Protein AF-A0A957TCV7-F1 (afdb_monomer_lite)

Foldseek 3Di:
DVVVLLVLLVVLLVLLVVLLVLLVVLVVLVVVLVVVVVVDDCPPVDRPVVSVVCSLVSLAPRLQVSLVSLLVSLVVCVVSVSYDVVSSVVSNVSSVSSNVSNVVSVVVVVVVVVVVD

Radius of gyration: 18.0 Å; chains: 1; bounding box: 41×27×57 Å

Secondary structure (DSSP, 8-state):
-HHHHHHHHHHHHHHHHHHHHHHHHHHHHHHHHHHHHTT--TTS----HHHHHHHHHHIIIIIHHHHHHHHHHHHHHHHTT-S-HHHHHHHHHHHHHHHHHHHHHHHHHHHHHHTT-

pLDDT: mean 78.0, std 12.64, range [46.31, 92.94]

Sequence (117 aa):
MIAKQTSKSKLAGGIIAATSIPIILIFIGIIIAIGWASRTDPVTGITNTTVENIAFYGSLYITLPCGLISVITGIYALVKGALKKSFAIIGIAIGIIGILIGGLALTAYIVVASFRF

Structure (mmCIF, N/CA/C/O backbone):
data_AF-A0A957TCV7-F1
#
_entry.id   AF-A0A957TCV7-F1
#
loop_
_atom_site.group_PDB
_atom_site.id
_atom_site.type_symbol
_atom_site.label_atom_id
_atom_site.label_alt_id
_atom_site.label_comp_id
_atom_site.label_asym_id
_atom_site.label_entity_id
_atom_site.label_seq_id
_atom_site.pdbx_PDB_ins_code
_atom_site.Cartn_x
_atom_site.Cartn_y
_atom_site.Cartn_z
_atom_site.occupancy
_atom_site.B_iso_or_equiv
_atom_site.auth_seq_id
_atom_site.auth_comp_id
_atom_site.auth_asym_id
_atom_site.auth_atom_id
_atom_site.pdbx_PDB_model_num
ATOM 1 N N . MET A 1 1 ? -15.287 -3.238 30.823 1.00 51.97 1 MET A N 1
ATOM 2 C CA . MET A 1 1 ? -15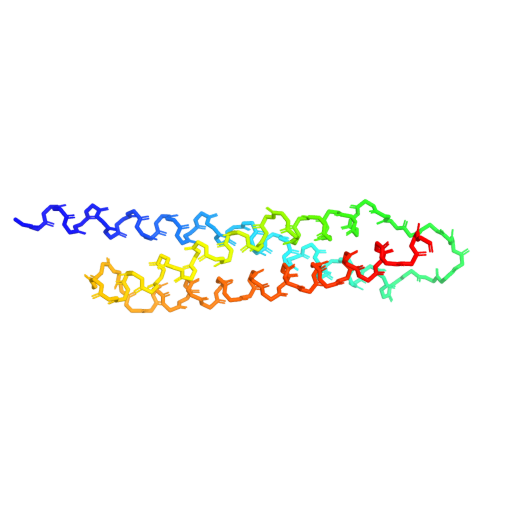.410 -2.944 29.369 1.00 51.97 1 MET A CA 1
ATOM 3 C C . MET A 1 1 ? -14.300 -2.044 28.808 1.00 51.97 1 MET A C 1
ATOM 5 O O . MET A 1 1 ? -13.930 -2.233 27.656 1.00 51.97 1 MET A O 1
ATOM 9 N N . ILE A 1 2 ? -13.717 -1.137 29.601 1.00 51.97 2 ILE A N 1
ATOM 10 C CA . ILE A 1 2 ? -12.751 -0.114 29.147 1.00 51.97 2 ILE A CA 1
ATOM 11 C C . ILE A 1 2 ? -11.434 -0.710 28.599 1.00 51.97 2 ILE A C 1
ATOM 13 O O . ILE A 1 2 ? -10.986 -0.325 27.524 1.00 51.97 2 ILE A O 1
ATOM 17 N N . ALA A 1 3 ? -10.857 -1.730 29.247 1.00 55.56 3 ALA A N 1
ATOM 18 C CA . ALA A 1 3 ? -9.580 -2.326 28.818 1.00 55.56 3 ALA A CA 1
ATOM 19 C C . ALA A 1 3 ? -9.616 -2.966 27.409 1.00 55.56 3 ALA A C 1
ATOM 21 O O . ALA A 1 3 ? -8.642 -2.899 26.658 1.00 55.56 3 ALA A O 1
ATOM 22 N N . LYS A 1 4 ? -10.759 -3.546 27.012 1.00 53.41 4 LYS A N 1
ATOM 23 C CA . LYS A 1 4 ? -10.923 -4.224 25.711 1.00 53.41 4 LYS A CA 1
ATOM 24 C C . LYS A 1 4 ? -11.023 -3.229 24.548 1.00 53.41 4 LYS A C 1
ATOM 26 O O . LYS A 1 4 ? -10.636 -3.555 23.429 1.00 53.41 4 LYS A O 1
ATOM 31 N N . GLN A 1 5 ? -11.517 -2.018 24.807 1.00 55.69 5 GLN A N 1
ATOM 32 C CA . GLN A 1 5 ? -11.627 -0.951 23.811 1.00 55.69 5 GLN A CA 1
ATOM 33 C C . GLN A 1 5 ? -10.270 -0.274 23.567 1.00 55.69 5 GLN A C 1
ATOM 35 O O . GLN A 1 5 ? -9.906 -0.038 22.417 1.00 55.69 5 GLN A O 1
ATOM 40 N N . THR A 1 6 ? -9.468 -0.090 24.621 1.00 59.25 6 THR A N 1
ATOM 41 C CA . THR A 1 6 ? -8.098 0.450 24.540 1.00 59.25 6 THR A CA 1
ATOM 42 C C . THR A 1 6 ? -7.115 -0.490 23.828 1.00 59.25 6 THR A C 1
ATOM 44 O O . THR A 1 6 ? -6.156 -0.043 23.208 1.00 59.25 6 THR A O 1
ATOM 47 N N . SER A 1 7 ? -7.337 -1.805 23.885 1.00 64.44 7 SER A N 1
ATOM 48 C CA . SER A 1 7 ? -6.547 -2.783 23.120 1.00 64.44 7 SER A CA 1
ATOM 49 C C . SER A 1 7 ? -6.854 -2.718 21.616 1.00 64.44 7 SER A C 1
ATOM 51 O O . SER A 1 7 ? -5.940 -2.688 20.792 1.00 64.44 7 SER A O 1
ATOM 53 N N . LYS A 1 8 ? -8.138 -2.618 21.248 1.00 65.75 8 LYS A N 1
ATOM 54 C CA . LYS A 1 8 ? -8.579 -2.543 19.845 1.00 65.75 8 LYS A CA 1
ATOM 55 C C . LYS A 1 8 ? -8.191 -1.226 19.165 1.00 65.75 8 LYS A C 1
ATOM 57 O O . LYS A 1 8 ? -7.890 -1.237 17.974 1.00 65.75 8 LYS A O 1
ATOM 62 N N . SER A 1 9 ? -8.164 -0.118 19.910 1.00 67.94 9 SER A N 1
ATOM 63 C CA . SER A 1 9 ? -7.708 1.185 19.408 1.00 67.94 9 SER A CA 1
ATOM 64 C C . SER A 1 9 ? -6.226 1.183 19.035 1.00 67.94 9 SER A C 1
ATOM 66 O O . SER A 1 9 ? -5.852 1.645 17.958 1.00 67.94 9 SER A O 1
ATOM 68 N N . LYS A 1 10 ? -5.390 0.600 19.903 1.00 77.12 10 LYS A N 1
ATOM 69 C CA . LYS A 1 10 ? -3.947 0.446 19.682 1.00 77.12 10 LYS A CA 1
ATOM 70 C C . LYS A 1 10 ? -3.646 -0.462 18.491 1.00 77.12 10 LYS A C 1
ATOM 72 O O . LYS A 1 10 ? -2.771 -0.133 17.699 1.00 77.12 10 LYS A O 1
ATOM 77 N N . LEU A 1 11 ? -4.400 -1.551 18.330 1.00 81.12 11 LEU A N 1
ATOM 78 C CA . LEU A 1 11 ? -4.248 -2.465 17.196 1.00 81.12 11 LEU A CA 1
ATOM 79 C C . LEU A 1 11 ? -4.576 -1.778 15.861 1.00 81.12 11 LEU A C 1
ATOM 81 O O . LEU A 1 11 ? -3.766 -1.815 14.942 1.00 81.12 11 LEU A O 1
ATOM 85 N N . ALA A 1 12 ? -5.730 -1.107 15.762 1.00 79.62 12 ALA A N 1
ATOM 86 C CA . ALA A 1 12 ? -6.131 -0.424 14.531 1.00 79.62 12 ALA A CA 1
ATOM 87 C C . ALA A 1 12 ? -5.163 0.714 14.160 1.00 79.62 12 ALA A C 1
ATOM 89 O O . ALA A 1 12 ? -4.817 0.874 12.992 1.00 79.62 12 ALA A O 1
ATOM 90 N N . GLY A 1 13 ? -4.681 1.467 15.155 1.00 78.75 13 GLY A N 1
ATOM 91 C CA . GLY A 1 13 ? -3.681 2.514 14.934 1.00 78.75 13 GLY A CA 1
ATOM 92 C C . GLY A 1 13 ? -2.336 1.946 14.485 1.00 78.75 13 GLY A C 1
ATOM 93 O O . GLY A 1 13 ? -1.727 2.477 13.560 1.00 78.75 13 GLY A O 1
ATOM 94 N N . GLY A 1 14 ? -1.907 0.837 15.095 1.00 83.00 14 GLY A N 1
ATOM 95 C CA . GLY A 1 14 ? -0.681 0.134 14.724 1.00 83.00 14 GLY A CA 1
ATOM 96 C C . GLY A 1 14 ? -0.722 -0.421 13.302 1.00 83.00 14 GLY A C 1
ATOM 97 O O . GLY A 1 14 ? 0.248 -0.261 12.569 1.00 83.00 14 GLY A O 1
ATOM 98 N N . ILE A 1 15 ? -1.852 -0.998 12.882 1.00 85.38 15 ILE A N 1
ATOM 99 C CA . ILE A 1 15 ? -2.034 -1.503 11.514 1.00 85.38 15 ILE A CA 1
ATOM 100 C C . ILE A 1 15 ? -1.956 -0.355 10.506 1.00 85.38 15 ILE A C 1
ATOM 102 O O . ILE A 1 15 ? -1.170 -0.448 9.571 1.00 85.38 15 ILE A O 1
ATOM 106 N N . ILE A 1 16 ? -2.697 0.740 10.725 1.00 86.38 16 ILE A N 1
ATOM 107 C CA . ILE A 1 16 ? -2.663 1.915 9.837 1.00 86.38 16 ILE A CA 1
ATOM 108 C C . ILE A 1 16 ? -1.234 2.457 9.709 1.00 86.38 16 ILE A C 1
ATOM 110 O O . ILE A 1 16 ? -0.776 2.739 8.602 1.00 86.38 16 ILE A O 1
ATOM 114 N N . ALA A 1 17 ? -0.508 2.585 10.823 1.00 84.38 17 ALA A N 1
ATOM 115 C CA . ALA A 1 17 ? 0.874 3.056 10.804 1.00 84.38 17 ALA A CA 1
ATOM 116 C C . ALA A 1 17 ? 1.793 2.093 10.035 1.00 84.38 17 ALA A C 1
ATOM 118 O O . ALA A 1 17 ? 2.551 2.530 9.170 1.00 84.38 17 ALA A O 1
ATOM 119 N N . ALA A 1 18 ? 1.683 0.787 10.290 1.00 85.56 18 ALA A N 1
ATOM 120 C CA . ALA A 1 18 ? 2.495 -0.232 9.633 1.00 85.56 18 ALA A CA 1
ATOM 121 C C . ALA A 1 18 ? 2.247 -0.291 8.118 1.00 85.56 18 ALA A C 1
ATOM 123 O O . ALA A 1 18 ? 3.201 -0.394 7.352 1.00 85.56 18 ALA A O 1
ATOM 124 N N . THR A 1 19 ? 0.992 -0.170 7.670 1.00 87.44 19 THR A N 1
ATOM 125 C CA . THR A 1 19 ? 0.647 -0.164 6.239 1.00 87.44 19 THR A CA 1
ATOM 126 C C . THR A 1 19 ? 1.002 1.144 5.541 1.00 87.44 19 THR A C 1
ATOM 128 O O . THR A 1 19 ? 1.194 1.149 4.330 1.00 87.44 19 THR A O 1
ATOM 131 N N . SER A 1 20 ? 1.118 2.250 6.280 1.00 84.75 20 SER A N 1
ATOM 132 C CA . SER A 1 20 ? 1.466 3.556 5.706 1.00 84.75 20 SER A CA 1
ATOM 133 C C . SER A 1 20 ? 2.935 3.643 5.292 1.00 84.75 20 SER A C 1
ATOM 135 O O . SER A 1 20 ? 3.243 4.271 4.283 1.00 84.75 20 SER A O 1
ATOM 137 N N . ILE A 1 21 ? 3.840 2.995 6.034 1.00 87.81 21 ILE A N 1
ATOM 138 C CA . ILE A 1 21 ? 5.288 3.006 5.764 1.00 87.81 21 ILE A CA 1
ATOM 139 C C . ILE A 1 21 ? 5.618 2.546 4.332 1.00 87.81 21 ILE A C 1
ATOM 141 O O . ILE A 1 21 ? 6.244 3.318 3.604 1.00 87.81 21 ILE A O 1
ATOM 145 N N . PRO A 1 22 ? 5.199 1.350 3.873 1.00 86.56 22 PRO A N 1
ATOM 146 C CA . PRO A 1 22 ? 5.520 0.904 2.522 1.00 86.56 22 PRO A CA 1
ATOM 147 C C . PRO A 1 22 ? 4.873 1.778 1.439 1.00 86.56 22 PRO A C 1
ATOM 149 O O . PRO A 1 22 ? 5.499 2.018 0.411 1.00 86.56 22 PRO A O 1
ATOM 152 N N . ILE A 1 23 ? 3.663 2.301 1.672 1.00 86.88 23 ILE A N 1
ATOM 153 C CA . ILE A 1 23 ? 2.984 3.205 0.728 1.00 86.88 23 ILE A CA 1
ATOM 154 C C . ILE A 1 23 ? 3.801 4.486 0.531 1.00 86.88 23 ILE A C 1
ATOM 156 O O . ILE A 1 23 ? 4.048 4.892 -0.602 1.00 86.88 23 ILE A O 1
ATOM 160 N N . ILE A 1 24 ? 4.267 5.092 1.624 1.00 87.44 24 ILE A N 1
ATOM 161 C CA . ILE A 1 24 ? 5.070 6.319 1.585 1.00 87.44 24 ILE A CA 1
ATOM 162 C C . ILE A 1 24 ? 6.432 6.062 0.931 1.00 87.44 24 ILE A C 1
ATOM 164 O O . ILE A 1 24 ? 6.858 6.852 0.093 1.00 87.44 24 ILE A O 1
ATOM 168 N N . LEU A 1 25 ? 7.104 4.958 1.271 1.00 86.38 25 LEU A N 1
ATOM 169 C CA . LEU A 1 25 ? 8.408 4.619 0.691 1.00 86.38 25 LEU A CA 1
ATOM 170 C C . LEU A 1 25 ? 8.331 4.424 -0.826 1.00 86.38 25 LEU A C 1
ATOM 172 O O . LEU A 1 25 ? 9.169 4.956 -1.552 1.00 86.38 25 LEU A O 1
ATOM 176 N N . ILE A 1 26 ? 7.309 3.715 -1.310 1.00 87.56 26 ILE A N 1
ATOM 177 C CA . ILE A 1 26 ? 7.095 3.537 -2.749 1.00 87.56 26 ILE A CA 1
ATOM 178 C C . ILE A 1 26 ? 6.738 4.864 -3.417 1.00 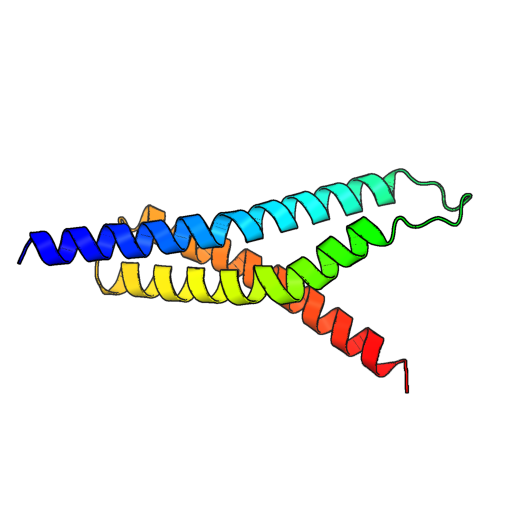87.56 26 ILE A C 1
ATOM 180 O O . ILE A 1 26 ? 7.273 5.168 -4.480 1.00 87.56 26 ILE A O 1
ATOM 184 N N . PHE A 1 27 ? 5.909 5.697 -2.784 1.00 84.19 27 PHE A N 1
ATOM 185 C CA . PHE A 1 27 ? 5.582 7.019 -3.318 1.00 84.19 27 PHE A CA 1
ATOM 186 C C . PHE A 1 27 ? 6.824 7.913 -3.467 1.00 84.19 27 PHE A C 1
ATOM 188 O O . PHE A 1 27 ? 7.018 8.534 -4.511 1.00 84.19 27 PHE A O 1
ATOM 195 N N . ILE A 1 28 ? 7.714 7.918 -2.470 1.00 84.62 28 ILE A N 1
ATOM 196 C CA . ILE A 1 28 ? 9.008 8.613 -2.546 1.00 84.62 28 ILE A CA 1
ATOM 197 C C . ILE A 1 28 ? 9.868 8.028 -3.674 1.00 84.62 28 ILE A C 1
ATOM 199 O O . ILE A 1 28 ? 10.436 8.786 -4.459 1.00 84.62 28 ILE A O 1
ATOM 203 N N . GLY A 1 29 ? 9.934 6.699 -3.794 1.00 80.12 29 GLY A N 1
ATOM 204 C CA . GLY A 1 29 ? 10.662 6.021 -4.869 1.00 80.12 29 GLY A CA 1
ATOM 205 C C . GLY A 1 29 ? 10.188 6.435 -6.265 1.00 80.12 29 GLY A C 1
ATOM 206 O O . GLY A 1 29 ? 11.016 6.711 -7.130 1.00 80.12 29 GLY A O 1
ATOM 207 N N . ILE A 1 30 ? 8.872 6.566 -6.463 1.00 80.19 30 ILE A N 1
ATOM 208 C CA . ILE A 1 30 ? 8.271 7.049 -7.716 1.00 80.19 30 ILE A CA 1
ATOM 209 C C . ILE A 1 30 ? 8.677 8.501 -8.000 1.00 80.19 30 ILE A C 1
ATOM 211 O O . ILE A 1 30 ? 9.089 8.813 -9.115 1.00 80.19 30 ILE A O 1
ATOM 215 N N . ILE A 1 31 ? 8.605 9.391 -7.003 1.00 82.62 31 ILE A N 1
ATOM 216 C CA . ILE A 1 31 ? 9.002 10.801 -7.167 1.00 82.62 31 ILE A CA 1
ATOM 217 C C . ILE A 1 31 ? 10.475 10.907 -7.568 1.00 82.62 31 ILE A C 1
ATOM 219 O O . ILE A 1 31 ? 10.816 11.672 -8.471 1.00 82.62 31 ILE A O 1
ATOM 223 N N . ILE A 1 32 ? 11.343 10.123 -6.924 1.00 77.50 32 ILE A N 1
ATOM 224 C CA . ILE A 1 32 ? 12.760 10.048 -7.280 1.00 77.50 32 ILE A CA 1
ATOM 225 C C . ILE A 1 32 ? 12.885 9.562 -8.728 1.00 77.50 32 ILE A C 1
ATOM 227 O O . ILE A 1 32 ? 13.492 10.259 -9.532 1.00 77.50 32 ILE A O 1
ATOM 231 N N . ALA A 1 33 ? 12.261 8.444 -9.105 1.00 73.19 33 ALA A N 1
ATOM 232 C CA . ALA A 1 33 ? 12.342 7.913 -10.468 1.00 73.19 33 ALA A CA 1
ATOM 233 C C . ALA A 1 33 ? 11.958 8.958 -11.535 1.00 73.19 33 ALA A C 1
ATOM 235 O O . ALA A 1 33 ? 12.708 9.168 -12.487 1.00 73.19 33 ALA A O 1
ATOM 236 N N . ILE A 1 34 ? 10.855 9.688 -11.330 1.00 72.81 34 ILE A N 1
ATOM 237 C CA . ILE A 1 34 ? 10.409 10.766 -12.230 1.00 72.81 34 ILE A CA 1
ATOM 238 C C . ILE A 1 34 ? 11.431 11.913 -12.275 1.00 72.81 34 ILE A C 1
ATOM 240 O O . ILE A 1 34 ? 11.774 12.412 -13.350 1.00 72.81 34 ILE A O 1
ATOM 244 N N . GLY A 1 35 ? 11.956 12.324 -11.118 1.00 70.00 35 GLY A N 1
ATOM 245 C CA . GLY A 1 35 ? 12.969 13.377 -11.033 1.00 70.00 35 GLY A CA 1
ATOM 246 C C . GLY A 1 35 ? 14.282 13.025 -11.742 1.00 70.00 35 GLY A C 1
ATOM 247 O O . GLY A 1 35 ? 14.917 13.909 -12.316 1.00 70.00 35 GLY A O 1
ATOM 248 N N . TRP A 1 36 ? 14.673 11.748 -11.743 1.00 66.62 36 TRP A N 1
ATOM 249 C CA . TRP A 1 36 ? 15.854 11.250 -12.457 1.00 66.62 36 TRP A CA 1
ATOM 250 C C . TRP A 1 36 ? 15.600 11.089 -13.961 1.00 66.62 36 TRP A C 1
ATOM 252 O O . TRP A 1 36 ? 16.450 11.477 -14.765 1.00 66.62 36 TRP A O 1
ATOM 262 N N . ALA A 1 37 ? 14.418 10.604 -14.353 1.00 63.00 37 ALA A N 1
ATOM 263 C CA . ALA A 1 37 ? 14.001 10.546 -15.756 1.00 63.00 37 ALA A CA 1
ATOM 264 C C . ALA A 1 37 ? 14.002 11.943 -16.404 1.00 63.00 37 ALA A C 1
ATOM 266 O O . ALA A 1 37 ? 14.379 12.100 -17.557 1.00 63.00 37 ALA A O 1
ATOM 267 N N . SER A 1 38 ? 13.679 12.982 -15.630 1.00 58.56 38 SER A N 1
ATOM 268 C CA . SER A 1 38 ? 13.684 14.380 -16.088 1.00 58.56 38 SER A CA 1
ATOM 269 C C . SER A 1 38 ? 15.088 14.977 -16.295 1.00 58.56 38 SER A C 1
ATOM 271 O O . SER A 1 38 ? 15.204 16.099 -16.781 1.00 58.56 38 SER A O 1
ATOM 273 N N . ARG A 1 39 ? 16.154 14.280 -15.869 1.00 58.28 39 ARG A N 1
ATOM 274 C CA . ARG A 1 39 ? 17.552 14.760 -15.888 1.00 58.28 39 ARG A CA 1
ATOM 275 C C . ARG A 1 39 ? 18.490 13.917 -16.750 1.00 58.28 39 ARG A C 1
ATOM 277 O O . ARG A 1 39 ? 19.673 14.236 -16.831 1.00 58.28 39 ARG A O 1
ATOM 284 N N . THR A 1 40 ? 18.002 12.831 -17.338 1.00 53.25 40 THR A N 1
ATOM 285 C CA . THR A 1 40 ? 18.811 11.961 -18.192 1.00 53.25 40 THR A CA 1
ATOM 286 C C . THR A 1 40 ? 18.529 12.301 -19.648 1.00 53.25 40 THR A C 1
ATOM 288 O O . THR A 1 40 ? 17.437 12.063 -20.154 1.00 53.25 40 THR A O 1
ATOM 291 N N . ASP A 1 41 ? 19.513 12.905 -20.318 1.00 48.78 41 ASP A N 1
ATOM 292 C CA . ASP A 1 41 ? 19.490 13.057 -21.770 1.00 48.78 41 ASP A CA 1
ATOM 293 C C . ASP A 1 41 ? 19.312 11.673 -22.426 1.00 48.78 41 ASP A C 1
ATOM 295 O O . ASP A 1 41 ? 19.928 10.702 -21.969 1.00 48.78 41 ASP A O 1
ATOM 299 N N . PRO A 1 42 ? 18.551 11.550 -23.530 1.00 54.12 42 PRO A N 1
ATOM 300 C CA . PRO A 1 42 ? 18.305 10.277 -24.225 1.00 54.12 42 PRO A CA 1
ATOM 301 C C . PRO A 1 42 ? 19.571 9.611 -24.812 1.00 54.12 42 PRO A C 1
ATOM 303 O O . PRO A 1 42 ? 19.483 8.594 -25.493 1.00 54.12 42 PRO A O 1
ATOM 306 N N . VAL A 1 43 ? 20.757 10.170 -24.563 1.00 49.81 43 VAL A N 1
ATOM 307 C CA . VAL A 1 43 ? 22.023 9.850 -25.230 1.00 49.81 43 VAL A CA 1
ATOM 308 C C . VAL A 1 43 ? 22.694 8.585 -24.680 1.00 49.81 43 VAL A C 1
ATOM 310 O O . VAL A 1 43 ? 23.492 7.979 -25.388 1.00 49.81 43 VAL A O 1
ATOM 313 N N . THR A 1 44 ? 22.381 8.130 -23.461 1.00 51.56 44 THR A N 1
ATOM 314 C CA . THR A 1 44 ? 23.102 6.982 -22.872 1.00 51.56 44 THR A CA 1
ATOM 315 C C . THR A 1 44 ? 22.382 5.642 -22.976 1.00 51.56 44 THR A C 1
ATOM 317 O O . THR A 1 44 ? 23.021 4.627 -22.728 1.00 51.56 44 THR A O 1
ATOM 320 N N . GLY A 1 45 ? 21.096 5.587 -23.348 1.00 51.31 45 GLY A N 1
ATOM 321 C CA . GLY A 1 45 ? 20.355 4.323 -23.532 1.00 51.31 45 GLY A CA 1
ATOM 322 C C . GLY A 1 45 ? 20.256 3.417 -22.289 1.00 51.31 45 GLY A C 1
ATOM 323 O O . GLY A 1 45 ? 19.685 2.333 -22.364 1.00 51.31 45 GLY A O 1
ATOM 324 N N . ILE A 1 46 ? 20.793 3.845 -21.142 1.00 52.81 46 ILE A N 1
ATOM 325 C CA . ILE A 1 46 ? 20.786 3.110 -19.878 1.00 52.81 46 ILE A CA 1
ATOM 326 C C . ILE A 1 46 ? 19.664 3.701 -19.023 1.00 52.81 46 ILE A C 1
ATOM 328 O O . ILE A 1 46 ? 19.883 4.562 -18.171 1.00 52.81 46 ILE A O 1
ATOM 332 N N . THR A 1 47 ? 18.434 3.251 -19.259 1.00 55.88 47 THR A N 1
ATOM 333 C CA . THR A 1 47 ? 17.350 3.434 -18.289 1.00 55.88 47 THR A CA 1
ATOM 334 C C . THR A 1 47 ? 17.671 2.589 -17.061 1.00 55.88 47 THR A C 1
ATOM 336 O O . THR A 1 47 ? 17.944 1.393 -17.180 1.00 55.88 47 THR A O 1
ATOM 339 N N . ASN A 1 48 ? 17.679 3.191 -15.870 1.00 60.31 48 ASN A N 1
ATOM 340 C CA . ASN A 1 48 ? 17.950 2.470 -14.627 1.00 60.31 48 ASN A CA 1
ATOM 341 C C . ASN A 1 48 ? 16.722 1.631 -14.233 1.00 60.31 48 ASN A C 1
ATOM 343 O O . ASN A 1 48 ? 15.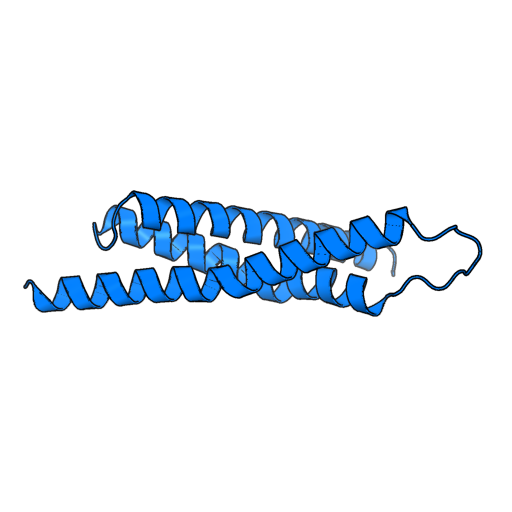924 2.006 -13.371 1.00 60.31 48 ASN A O 1
ATOM 347 N N . THR A 1 49 ? 16.583 0.478 -14.889 1.00 65.88 49 THR A N 1
ATOM 348 C CA . THR A 1 49 ? 15.440 -0.440 -14.781 1.00 65.88 49 THR A CA 1
ATOM 349 C C . THR A 1 49 ? 15.227 -0.976 -13.369 1.00 65.88 49 THR A C 1
ATOM 351 O O . THR A 1 49 ? 14.159 -1.487 -13.058 1.00 65.88 49 THR A O 1
ATOM 354 N N . THR A 1 50 ? 16.224 -0.882 -12.489 1.00 68.75 50 THR A N 1
ATOM 355 C CA . THR A 1 50 ? 16.121 -1.355 -11.104 1.00 68.75 50 THR A CA 1
ATOM 356 C C . THR A 1 50 ? 15.143 -0.511 -10.293 1.00 68.75 50 THR A C 1
ATOM 358 O O . THR A 1 50 ? 14.283 -1.062 -9.612 1.00 68.75 50 THR A O 1
ATOM 361 N N . VAL A 1 51 ? 15.228 0.821 -10.383 1.00 66.12 51 VAL A N 1
ATOM 362 C CA . VAL A 1 51 ? 14.336 1.725 -9.634 1.00 66.12 51 VAL A CA 1
ATOM 363 C C . VAL A 1 51 ? 12.922 1.673 -10.207 1.00 66.12 51 VAL A C 1
ATOM 365 O O . VAL A 1 51 ? 11.958 1.615 -9.447 1.00 66.12 51 VAL A O 1
ATOM 368 N N . GLU A 1 52 ? 12.798 1.612 -11.532 1.00 69.00 52 GLU A N 1
ATOM 369 C CA . GLU A 1 52 ? 11.510 1.460 -12.213 1.00 69.00 52 GLU A CA 1
ATOM 370 C C . GLU A 1 52 ? 10.840 0.130 -11.867 1.00 69.00 52 GLU A C 1
ATOM 372 O O . GLU A 1 52 ? 9.666 0.125 -11.513 1.00 69.00 52 GLU A O 1
ATOM 377 N N . ASN A 1 53 ? 11.576 -0.986 -11.866 1.00 73.31 53 ASN A N 1
ATOM 378 C CA . ASN A 1 53 ? 11.032 -2.287 -11.472 1.00 73.31 53 ASN A CA 1
ATOM 379 C C . ASN A 1 53 ? 10.626 -2.315 -9.994 1.00 73.31 53 ASN A C 1
ATOM 381 O O . ASN A 1 53 ? 9.579 -2.867 -9.665 1.00 73.31 53 ASN A O 1
ATOM 385 N N . ILE A 1 54 ? 11.416 -1.717 -9.095 1.00 71.31 54 ILE A N 1
ATOM 386 C CA . ILE A 1 54 ? 11.061 -1.625 -7.670 1.00 71.31 54 ILE A CA 1
ATOM 387 C C . ILE A 1 54 ? 9.807 -0.772 -7.483 1.00 71.31 54 ILE A C 1
ATOM 389 O O . ILE A 1 54 ? 8.917 -1.168 -6.734 1.00 71.31 54 ILE A O 1
ATOM 393 N N . ALA A 1 55 ? 9.710 0.367 -8.171 1.00 72.69 55 ALA A N 1
ATOM 394 C CA . ALA A 1 55 ? 8.514 1.197 -8.144 1.00 72.69 55 ALA A CA 1
ATOM 395 C C . ALA A 1 55 ? 7.315 0.414 -8.690 1.00 72.69 55 ALA A C 1
ATOM 397 O O . ALA A 1 55 ? 6.302 0.308 -8.019 1.00 72.69 55 ALA A O 1
ATOM 398 N N . PHE A 1 56 ? 7.451 -0.232 -9.844 1.00 76.69 56 PHE A N 1
ATOM 399 C CA . PHE A 1 56 ? 6.368 -0.943 -10.510 1.00 76.69 56 PHE A CA 1
ATOM 400 C C . PHE A 1 56 ? 5.866 -2.161 -9.722 1.00 76.69 56 PHE A C 1
ATOM 402 O O . PHE A 1 56 ? 4.687 -2.252 -9.371 1.00 76.69 56 PHE A O 1
ATOM 409 N N . TYR A 1 57 ? 6.761 -3.090 -9.385 1.00 79.50 57 TYR A N 1
ATOM 410 C CA . TYR A 1 57 ? 6.406 -4.298 -8.644 1.00 79.50 57 TYR A CA 1
ATOM 411 C C . TYR A 1 57 ? 6.112 -4.007 -7.170 1.00 79.50 57 TYR A C 1
ATOM 413 O O . TYR A 1 57 ? 5.224 -4.632 -6.591 1.00 79.50 57 TYR A O 1
ATOM 421 N N . GLY A 1 58 ? 6.796 -3.035 -6.563 1.00 79.25 58 GLY A N 1
ATOM 422 C CA . GLY A 1 58 ? 6.490 -2.568 -5.211 1.00 79.25 58 GLY A CA 1
ATOM 423 C C . GLY A 1 58 ? 5.119 -1.897 -5.134 1.00 79.25 58 GLY A C 1
ATOM 424 O O . GLY A 1 58 ? 4.361 -2.141 -4.191 1.00 79.25 58 GLY A O 1
ATOM 425 N N . SER A 1 59 ? 4.734 -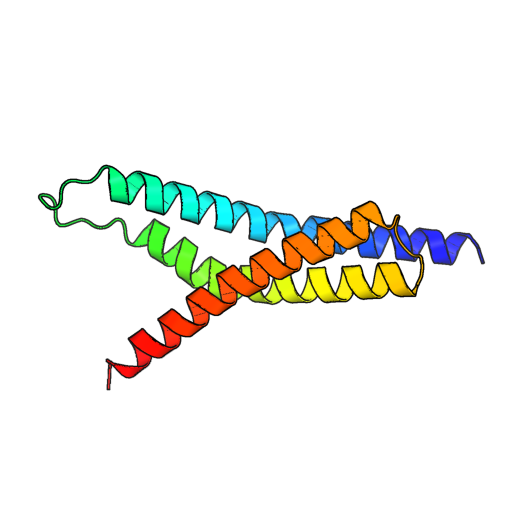1.136 -6.160 1.00 81.81 59 SER A N 1
ATOM 426 C CA . SER A 1 59 ? 3.380 -0.601 -6.273 1.00 81.81 59 SER A CA 1
ATOM 427 C C . SER A 1 59 ? 2.339 -1.722 -6.328 1.00 81.81 59 SER A C 1
ATOM 429 O O . SER A 1 59 ? 1.373 -1.715 -5.559 1.00 81.81 59 SER A O 1
ATOM 431 N N . LEU A 1 60 ? 2.571 -2.723 -7.177 1.00 79.88 60 LEU A N 1
ATOM 432 C CA . LEU A 1 60 ? 1.634 -3.815 -7.428 1.00 79.88 60 LEU A CA 1
ATOM 433 C C . LEU A 1 60 ? 1.455 -4.751 -6.223 1.00 79.88 60 LEU A C 1
ATOM 435 O O . LEU A 1 60 ? 0.333 -5.007 -5.790 1.00 79.88 60 LEU A O 1
ATOM 439 N N . TYR A 1 61 ? 2.561 -5.248 -5.666 1.00 84.69 61 TYR A N 1
ATOM 440 C CA . TYR A 1 61 ? 2.540 -6.316 -4.663 1.00 84.69 61 TYR A CA 1
ATOM 441 C C . TYR A 1 61 ? 2.559 -5.819 -3.219 1.00 84.69 61 TYR A C 1
ATOM 443 O O . TYR A 1 61 ? 2.245 -6.591 -2.316 1.00 84.69 61 TYR A O 1
ATOM 451 N N . ILE A 1 62 ? 2.918 -4.553 -2.979 1.00 87.44 62 ILE A N 1
ATOM 452 C CA . ILE A 1 62 ? 3.035 -4.006 -1.622 1.00 87.44 62 ILE A CA 1
ATOM 453 C C . ILE A 1 62 ? 2.019 -2.886 -1.406 1.00 87.44 62 ILE A C 1
ATOM 455 O O . ILE A 1 62 ? 1.191 -2.984 -0.500 1.00 87.44 62 ILE A O 1
ATOM 459 N N . THR A 1 63 ? 2.014 -1.835 -2.234 1.00 88.12 63 THR A N 1
ATOM 460 C CA . THR A 1 63 ? 1.125 -0.690 -1.951 1.00 88.12 63 THR A CA 1
ATOM 461 C C . THR A 1 63 ? -0.353 -0.991 -2.149 1.00 88.12 63 THR A C 1
ATOM 463 O O . THR A 1 63 ? -1.162 -0.479 -1.379 1.00 88.12 63 THR A O 1
ATOM 466 N N . LEU A 1 64 ? -0.710 -1.866 -3.095 1.00 87.00 64 LEU A N 1
ATOM 467 C CA . LEU A 1 64 ? -2.098 -2.274 -3.313 1.00 87.00 64 LEU A CA 1
ATOM 468 C C . LEU A 1 64 ? -2.698 -2.995 -2.083 1.00 87.00 64 LEU A C 1
ATOM 470 O O . LEU A 1 64 ? -3.699 -2.508 -1.544 1.00 87.00 64 LEU A O 1
ATOM 474 N N . PRO A 1 65 ? -2.112 -4.102 -1.571 1.00 89.88 65 PRO A N 1
ATOM 475 C CA . PRO A 1 65 ? -2.650 -4.772 -0.388 1.00 89.88 65 PRO A CA 1
ATOM 476 C C . PRO A 1 65 ? -2.535 -3.916 0.879 1.00 89.88 65 PRO A C 1
ATOM 478 O O . PRO A 1 65 ? -3.480 -3.879 1.667 1.00 89.88 65 PRO A O 1
ATOM 481 N N . CYS A 1 66 ? -1.434 -3.178 1.075 1.00 90.38 66 CYS A N 1
ATOM 482 C CA . CYS A 1 66 ? -1.314 -2.259 2.212 1.00 90.38 66 CYS A CA 1
ATOM 483 C C . CYS A 1 66 ? -2.375 -1.155 2.162 1.00 90.38 66 CYS A C 1
ATOM 485 O O . CYS A 1 66 ? -2.950 -0.805 3.195 1.00 90.38 66 CYS A O 1
ATOM 487 N N . GLY A 1 67 ? -2.671 -0.643 0.966 1.00 90.19 67 GLY A N 1
ATOM 488 C CA . GLY A 1 67 ? -3.701 0.358 0.741 1.00 90.19 67 GLY A CA 1
ATOM 489 C C . GLY A 1 67 ? -5.082 -0.152 1.150 1.00 90.19 67 GLY A C 1
ATOM 490 O O . GLY A 1 67 ? -5.759 0.476 1.966 1.00 90.19 67 GLY A O 1
ATOM 491 N N . LEU A 1 68 ? -5.451 -1.347 0.676 1.00 92.25 68 LEU A N 1
ATOM 492 C CA . LEU A 1 68 ? -6.697 -2.031 1.042 1.00 92.25 68 LEU A CA 1
ATOM 493 C C . LEU A 1 68 ? -6.822 -2.246 2.554 1.00 92.25 68 LEU A C 1
ATOM 495 O O . LEU A 1 68 ? -7.841 -1.888 3.148 1.00 92.25 68 LEU A O 1
ATOM 499 N N . ILE A 1 69 ? -5.778 -2.781 3.194 1.00 90.69 69 ILE A N 1
ATOM 500 C CA . ILE A 1 69 ? -5.770 -3.028 4.643 1.00 90.69 69 ILE A CA 1
ATOM 501 C C . ILE A 1 69 ? -5.934 -1.715 5.418 1.00 90.69 69 ILE A C 1
ATOM 503 O O . ILE A 1 69 ? -6.704 -1.669 6.383 1.00 90.69 69 ILE A O 1
ATOM 507 N N . SER A 1 70 ? -5.262 -0.641 4.993 1.00 90.81 70 SER A N 1
ATOM 508 C CA . SER A 1 70 ? -5.352 0.671 5.640 1.00 90.81 70 SER A CA 1
ATOM 509 C C . SER A 1 70 ? -6.763 1.263 5.540 1.00 90.81 70 SER A C 1
ATOM 511 O O . SER A 1 70 ? -7.306 1.732 6.543 1.00 90.81 70 SER A O 1
ATOM 513 N N . VAL A 1 71 ? -7.408 1.169 4.368 1.00 92.00 71 VAL A N 1
ATOM 514 C CA . VAL A 1 71 ? -8.795 1.628 4.171 1.00 92.00 71 VAL A CA 1
ATOM 515 C C . VAL A 1 71 ? -9.769 0.823 5.028 1.00 92.00 71 VAL A C 1
ATOM 517 O O . VAL A 1 71 ? -10.548 1.410 5.781 1.00 92.00 71 VAL A O 1
ATOM 520 N N . ILE A 1 72 ? -9.706 -0.511 4.970 1.00 91.69 72 ILE A N 1
ATOM 521 C CA . ILE A 1 72 ? -10.606 -1.389 5.734 1.00 91.69 72 ILE A CA 1
ATOM 522 C C . ILE A 1 72 ? -10.455 -1.129 7.236 1.00 91.69 72 ILE A C 1
ATOM 524 O O . ILE A 1 72 ? -11.448 -0.962 7.949 1.00 91.69 72 ILE A O 1
ATOM 528 N N . THR A 1 73 ? -9.214 -1.042 7.717 1.00 87.75 73 THR A N 1
ATOM 529 C CA . THR A 1 73 ? -8.923 -0.807 9.136 1.00 87.75 73 THR A CA 1
ATOM 530 C C . THR A 1 73 ? -9.376 0.581 9.577 1.00 87.75 73 THR A C 1
ATOM 532 O O . THR A 1 73 ? -9.956 0.722 10.655 1.00 87.75 73 THR A O 1
ATOM 535 N N . GLY A 1 74 ? -9.169 1.602 8.745 1.00 87.69 74 GLY A N 1
ATOM 536 C CA . GLY A 1 74 ? -9.627 2.960 9.014 1.00 87.69 74 GLY A CA 1
ATOM 537 C C . GLY A 1 74 ? -11.153 3.072 9.073 1.00 87.69 74 GLY A C 1
ATOM 538 O O . GLY A 1 74 ? -11.684 3.647 10.025 1.00 87.69 74 GLY A O 1
ATOM 539 N N . ILE A 1 75 ? -11.874 2.458 8.127 1.00 88.62 75 ILE A N 1
ATOM 540 C CA . ILE A 1 75 ? -13.347 2.412 8.131 1.00 88.62 75 ILE A CA 1
ATOM 541 C C . ILE A 1 75 ? -13.849 1.676 9.376 1.00 88.62 75 ILE A C 1
ATOM 543 O O . ILE A 1 75 ? -14.701 2.190 10.103 1.00 88.62 75 ILE A O 1
ATOM 547 N N . TYR A 1 76 ? -13.285 0.503 9.673 1.00 88.44 76 TYR A N 1
ATOM 548 C CA . TYR A 1 76 ? -13.633 -0.256 10.872 1.00 88.44 76 TYR A CA 1
ATOM 549 C C . TYR A 1 76 ? -13.408 0.568 12.148 1.00 88.44 76 TYR A C 1
ATOM 551 O O . TYR A 1 76 ? -14.250 0.575 13.051 1.00 88.44 76 TYR A O 1
ATOM 559 N N . ALA A 1 77 ? -12.299 1.307 12.214 1.00 86.56 77 ALA A N 1
ATOM 560 C CA . ALA A 1 77 ? -11.976 2.148 13.353 1.00 86.56 77 ALA A CA 1
ATOM 561 C C . ALA A 1 77 ? -12.930 3.341 13.518 1.00 86.56 77 ALA A C 1
ATOM 563 O O . ALA A 1 77 ? -13.242 3.693 14.659 1.00 86.56 77 ALA A O 1
ATOM 564 N N . LEU A 1 78 ? -13.427 3.921 12.417 1.00 86.06 78 LEU A N 1
ATOM 565 C CA . LEU A 1 78 ? -14.474 4.949 12.443 1.00 86.06 78 LEU A CA 1
ATOM 566 C C . LEU A 1 78 ? -15.802 4.382 12.951 1.00 86.06 78 LEU A C 1
ATOM 568 O O . LEU A 1 78 ? -16.387 4.942 13.876 1.00 86.06 78 LEU A O 1
ATOM 572 N N . VAL A 1 79 ? -16.246 3.249 12.396 1.00 86.25 79 VAL A N 1
ATOM 573 C CA . VAL A 1 79 ? -17.532 2.620 12.745 1.00 86.25 79 VAL A CA 1
ATOM 574 C C . VAL A 1 79 ? -17.561 2.167 14.204 1.00 86.25 79 VAL A C 1
ATOM 576 O O . VAL A 1 79 ? -18.575 2.305 14.884 1.00 86.25 79 VAL A O 1
ATOM 579 N N . LYS A 1 80 ? -16.452 1.623 14.715 1.00 83.62 80 LYS A N 1
ATOM 580 C CA . LYS A 1 80 ? -16.362 1.131 16.099 1.00 83.62 80 LYS A CA 1
ATOM 581 C C . LYS A 1 80 ? -15.925 2.193 17.110 1.00 83.62 80 LYS A C 1
ATOM 583 O O . LYS A 1 80 ? -15.776 1.856 18.283 1.00 83.62 80 LYS A O 1
ATOM 588 N N . GLY A 1 81 ? -15.678 3.434 16.678 1.00 79.62 81 GLY A N 1
ATOM 589 C CA . GLY A 1 81 ? -15.124 4.483 17.541 1.00 79.62 81 GLY A CA 1
ATOM 590 C C . GLY A 1 81 ? -13.801 4.069 18.197 1.00 79.62 81 GLY A C 1
ATOM 591 O O . GLY A 1 81 ? -13.520 4.445 19.334 1.00 79.62 81 GLY A O 1
ATOM 592 N N . ALA A 1 82 ? -13.020 3.227 17.515 1.00 76.88 82 ALA A N 1
ATOM 593 C CA . ALA A 1 82 ? -11.790 2.664 18.057 1.00 76.88 82 ALA A CA 1
ATOM 594 C C . ALA A 1 82 ? -10.624 3.656 17.963 1.00 76.88 82 ALA A C 1
ATOM 596 O O . ALA A 1 82 ? -9.692 3.559 18.742 1.00 76.88 82 ALA A O 1
ATOM 597 N N . LEU A 1 83 ? -10.657 4.628 17.052 1.00 80.00 83 LEU A N 1
ATOM 598 C CA . LEU A 1 83 ? -9.618 5.651 16.908 1.00 80.00 83 LEU A CA 1
ATOM 599 C C . LEU A 1 83 ? -10.222 7.052 16.911 1.00 80.00 83 LEU A C 1
ATOM 601 O O . LEU A 1 83 ? -11.404 7.246 16.628 1.00 80.00 83 LEU A O 1
ATOM 605 N N . LYS A 1 84 ? -9.371 8.051 17.172 1.00 84.81 84 LYS A N 1
ATOM 606 C CA . LYS A 1 84 ? -9.707 9.449 16.883 1.00 84.81 84 LYS A CA 1
ATOM 607 C C . LYS A 1 84 ? -10.052 9.569 15.396 1.00 84.81 84 LYS A C 1
ATOM 609 O O . LYS A 1 84 ? -9.305 9.072 14.553 1.00 84.81 84 LYS A O 1
ATOM 614 N N . LYS A 1 85 ? -11.151 10.264 15.086 1.00 84.31 85 LYS A N 1
ATOM 615 C CA . LYS A 1 85 ? -11.644 10.436 13.709 1.00 84.31 85 LYS A CA 1
ATOM 616 C C . LYS A 1 85 ? -10.550 10.922 12.754 1.00 84.31 85 LYS A C 1
ATOM 618 O O . LYS A 1 85 ? -10.421 10.371 11.671 1.00 84.31 85 LYS A O 1
ATOM 623 N N . SER A 1 86 ? -9.721 11.877 13.182 1.00 84.50 86 SER A N 1
ATOM 624 C CA . SER A 1 86 ? -8.605 12.397 12.382 1.00 84.50 86 SER A CA 1
ATOM 625 C C . SER A 1 86 ? -7.610 11.311 11.964 1.00 84.50 86 SER A C 1
ATOM 627 O O . SER A 1 86 ? -7.290 11.202 10.787 1.00 84.50 86 SER A O 1
ATOM 629 N N . PHE A 1 87 ? -7.172 10.459 12.892 1.00 84.44 87 PHE A N 1
ATOM 630 C CA . PHE A 1 87 ? -6.232 9.372 12.599 1.00 84.44 87 PHE A CA 1
ATOM 631 C C . PHE A 1 87 ? -6.826 8.323 11.660 1.00 84.44 87 PHE A C 1
ATOM 633 O O . PHE A 1 87 ? -6.144 7.850 10.755 1.00 84.44 87 PHE A O 1
ATOM 640 N N . ALA A 1 88 ? -8.097 7.971 11.854 1.00 85.62 88 ALA A N 1
ATOM 641 C CA . ALA A 1 88 ? -8.757 7.005 10.987 1.00 85.62 88 ALA A CA 1
ATOM 642 C C . ALA A 1 88 ? -8.943 7.554 9.560 1.00 85.62 88 ALA A C 1
ATOM 644 O O . ALA A 1 88 ? -8.691 6.833 8.600 1.00 85.62 88 ALA A O 1
ATOM 645 N N . ILE A 1 89 ? -9.295 8.838 9.413 1.00 88.19 89 ILE A N 1
ATOM 646 C CA . ILE A 1 89 ? -9.396 9.509 8.107 1.00 88.19 89 ILE A CA 1
ATOM 647 C C . ILE A 1 89 ? -8.035 9.555 7.403 1.00 88.19 89 ILE A C 1
ATOM 649 O O . ILE A 1 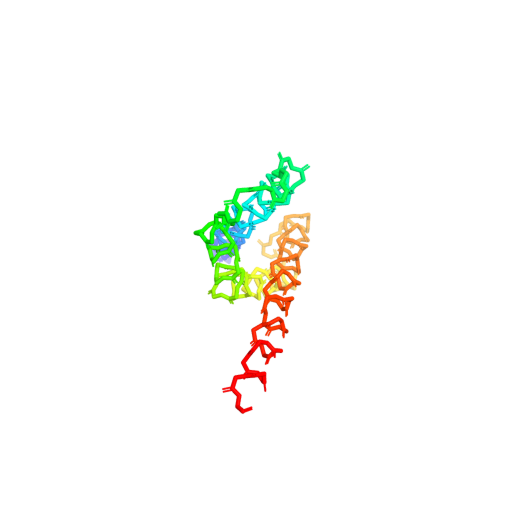89 ? -7.962 9.236 6.221 1.00 88.19 89 ILE A O 1
ATOM 653 N N . ILE A 1 90 ? -6.956 9.890 8.120 1.00 88.25 90 ILE A N 1
ATOM 654 C CA . ILE A 1 90 ? -5.593 9.894 7.560 1.00 88.25 90 ILE A CA 1
ATOM 655 C C . ILE A 1 90 ? -5.217 8.497 7.051 1.00 88.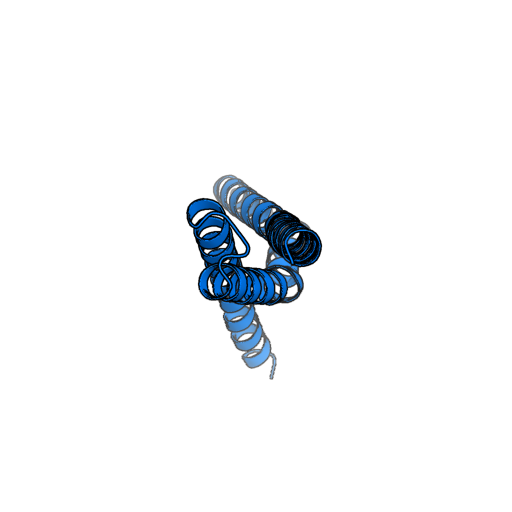25 90 ILE A C 1
ATOM 657 O O . ILE A 1 90 ? -4.730 8.365 5.931 1.00 88.25 90 ILE A O 1
ATOM 661 N N . GLY A 1 91 ? -5.496 7.448 7.831 1.00 87.12 91 GLY A N 1
ATOM 662 C CA . GLY A 1 91 ? -5.245 6.068 7.411 1.00 87.12 91 GLY A CA 1
ATOM 663 C C . GLY A 1 91 ? -6.020 5.662 6.158 1.00 87.12 91 GLY A C 1
ATOM 664 O O . GLY A 1 91 ? -5.462 5.016 5.271 1.00 87.12 91 GLY A O 1
ATOM 665 N N . ILE A 1 92 ? -7.282 6.085 6.045 1.00 90.25 92 ILE A N 1
ATOM 666 C CA . ILE A 1 92 ? -8.089 5.862 4.838 1.00 90.25 92 ILE A CA 1
ATOM 667 C C . ILE A 1 92 ? -7.492 6.617 3.649 1.00 90.25 92 ILE A C 1
ATOM 669 O O . ILE A 1 92 ? -7.335 6.026 2.588 1.00 90.25 92 ILE A O 1
ATOM 673 N N . ALA A 1 93 ? -7.124 7.887 3.820 1.00 92.50 93 ALA A N 1
ATOM 674 C CA . ALA A 1 93 ? -6.554 8.700 2.748 1.00 92.50 93 ALA A CA 1
ATOM 675 C C . ALA A 1 93 ? -5.244 8.099 2.210 1.00 92.50 93 ALA A C 1
ATOM 677 O O . ALA A 1 93 ? -5.104 7.913 1.003 1.00 92.50 93 ALA A O 1
ATOM 678 N N . ILE A 1 94 ? -4.321 7.712 3.099 1.00 90.62 94 ILE A N 1
ATOM 679 C CA . ILE A 1 94 ? -3.080 7.016 2.720 1.00 90.62 94 ILE A CA 1
ATOM 680 C C . ILE A 1 94 ? -3.402 5.682 2.041 1.00 90.62 94 ILE A C 1
ATOM 682 O O . ILE A 1 94 ? -2.785 5.322 1.040 1.00 90.62 94 ILE A O 1
ATOM 686 N N . GLY A 1 95 ? -4.401 4.965 2.556 1.00 90.94 95 GLY A N 1
ATOM 687 C CA . GLY A 1 95 ? -4.851 3.710 1.977 1.00 90.94 95 GLY A CA 1
ATOM 688 C C . GLY A 1 95 ? -5.341 3.859 0.534 1.00 90.94 95 GLY A C 1
ATOM 689 O O . GLY A 1 95 ? -4.930 3.094 -0.334 1.00 90.94 95 GLY A O 1
ATOM 690 N N . ILE A 1 96 ? -6.150 4.885 0.258 1.00 92.94 96 ILE A N 1
ATOM 691 C CA . ILE A 1 96 ? -6.631 5.214 -1.091 1.00 92.94 96 ILE A CA 1
ATOM 692 C C . ILE A 1 96 ? -5.459 5.537 -2.020 1.00 92.94 96 ILE A C 1
ATOM 694 O O . ILE A 1 96 ? -5.425 5.037 -3.140 1.00 92.94 96 ILE A O 1
ATOM 698 N N . ILE A 1 97 ? -4.474 6.311 -1.556 1.00 91.19 97 ILE A N 1
ATOM 699 C CA . ILE A 1 97 ? -3.264 6.611 -2.337 1.00 91.19 97 ILE A CA 1
ATOM 700 C C . ILE A 1 97 ? -2.528 5.316 -2.709 1.00 91.19 97 ILE A C 1
ATOM 702 O O . ILE A 1 97 ? -2.191 5.121 -3.874 1.00 91.19 97 ILE A O 1
ATOM 706 N N . GLY A 1 98 ? -2.335 4.403 -1.751 1.00 89.12 98 GLY A N 1
ATOM 707 C CA . GLY A 1 98 ? -1.713 3.101 -2.010 1.00 89.12 98 GLY A CA 1
ATOM 708 C C . GLY A 1 98 ? -2.482 2.257 -3.031 1.00 89.12 98 GLY A C 1
ATOM 709 O O . GLY A 1 98 ? -1.874 1.659 -3.917 1.00 89.12 98 GLY A O 1
ATOM 710 N N . ILE A 1 99 ? -3.818 2.262 -2.964 1.00 92.19 99 ILE A N 1
ATOM 711 C CA . ILE A 1 99 ? -4.675 1.566 -3.936 1.00 92.19 99 ILE A CA 1
ATOM 712 C C . ILE A 1 99 ? -4.537 2.178 -5.332 1.00 92.19 99 ILE A C 1
ATOM 714 O O . ILE A 1 99 ? -4.411 1.438 -6.301 1.00 92.19 99 ILE A O 1
ATOM 718 N N . LEU A 1 100 ? -4.548 3.507 -5.451 1.00 91.19 100 LEU A N 1
ATOM 719 C CA . LEU A 1 100 ? -4.416 4.189 -6.741 1.00 91.19 100 LEU A CA 1
ATOM 720 C C . LEU A 1 100 ? -3.067 3.887 -7.400 1.00 91.19 100 LEU A C 1
ATOM 722 O O . LEU A 1 100 ? -3.021 3.536 -8.577 1.00 91.19 100 LEU A O 1
ATOM 726 N N . ILE A 1 101 ? -1.984 3.967 -6.625 1.00 88.75 101 ILE A N 1
ATOM 727 C CA . ILE A 1 101 ? -0.628 3.651 -7.087 1.00 88.75 101 ILE A CA 1
ATOM 728 C C . ILE A 1 101 ? -0.546 2.190 -7.549 1.00 88.75 101 ILE A C 1
ATOM 730 O O . ILE A 1 101 ? -0.094 1.907 -8.659 1.00 88.75 101 ILE A O 1
ATOM 734 N N . GLY A 1 102 ? -1.016 1.257 -6.720 1.00 87.62 102 GLY A N 1
ATOM 735 C CA . GLY A 1 102 ? -1.008 -0.162 -7.058 1.00 87.62 102 GLY A CA 1
ATOM 736 C C . GLY A 1 102 ? -1.913 -0.514 -8.240 1.00 87.62 102 GLY A C 1
ATOM 737 O O . GLY A 1 102 ? -1.550 -1.346 -9.067 1.00 87.62 102 GLY A O 1
ATOM 738 N N . GLY A 1 103 ? -3.072 0.138 -8.360 1.00 87.00 103 GLY A N 1
ATOM 739 C CA . GLY A 1 103 ? -4.021 -0.065 -9.454 1.00 87.00 103 GLY A CA 1
ATOM 740 C C . GLY A 1 103 ? -3.492 0.451 -10.792 1.00 87.00 103 GLY A C 1
ATOM 741 O O . GLY A 1 103 ? -3.684 -0.193 -11.826 1.00 87.00 103 GLY A O 1
ATOM 742 N N . LEU A 1 104 ? -2.760 1.568 -10.774 1.00 87.19 104 LEU A N 1
ATOM 743 C CA . LEU A 1 104 ? -2.063 2.071 -11.955 1.00 87.19 104 LEU A CA 1
ATOM 744 C C . LEU A 1 104 ? -0.980 1.086 -12.414 1.00 87.19 104 LEU A C 1
ATOM 746 O O . LEU A 1 104 ? -0.926 0.746 -13.596 1.00 87.19 104 LEU A O 1
ATOM 750 N N . ALA A 1 105 ? -0.178 0.566 -11.479 1.00 85.56 105 ALA A N 1
ATOM 751 C CA . ALA A 1 105 ? 0.810 -0.470 -11.778 1.00 85.56 105 ALA A CA 1
ATOM 752 C C . ALA A 1 105 ? 0.149 -1.742 -12.337 1.00 85.56 105 ALA A C 1
ATOM 754 O O . ALA A 1 105 ? 0.654 -2.332 -13.289 1.00 85.56 105 ALA A O 1
ATOM 755 N N . LEU A 1 106 ? -1.011 -2.142 -11.799 1.00 84.88 106 LEU A N 1
ATOM 756 C CA . LEU A 1 106 ? -1.755 -3.311 -12.278 1.00 84.88 106 LEU A CA 1
ATOM 757 C C . LEU A 1 106 ? -2.250 -3.129 -13.709 1.00 84.88 106 LEU A C 1
ATOM 759 O O . LEU A 1 106 ? -2.093 -4.023 -14.538 1.00 84.88 106 LEU A O 1
ATOM 763 N N . THR A 1 107 ? -2.801 -1.956 -14.009 1.00 82.50 107 THR A N 1
ATOM 764 C CA . THR A 1 107 ? -3.258 -1.620 -15.360 1.00 82.50 107 THR A CA 1
ATOM 765 C C . THR A 1 107 ? -2.092 -1.673 -16.342 1.00 82.50 107 THR A C 1
ATOM 767 O O . THR A 1 107 ? -2.185 -2.325 -17.380 1.00 82.50 107 THR A O 1
ATOM 770 N N . ALA A 1 108 ? -0.961 -1.060 -15.991 1.00 81.56 108 ALA A N 1
ATOM 771 C CA . ALA A 1 108 ? 0.236 -1.098 -16.820 1.00 81.56 108 ALA A CA 1
ATOM 772 C C . ALA A 1 108 ? 0.783 -2.528 -16.999 1.00 81.56 108 ALA A C 1
ATOM 774 O O . ALA A 1 108 ? 1.215 -2.880 -18.095 1.00 81.56 108 ALA A O 1
ATOM 775 N N . TYR A 1 109 ? 0.715 -3.376 -15.966 1.00 82.38 109 TYR A N 1
ATOM 776 C CA . TYR A 1 109 ? 1.150 -4.773 -16.049 1.00 82.38 109 TYR A CA 1
ATOM 777 C C . TYR A 1 109 ? 0.306 -5.555 -17.058 1.00 82.38 109 TYR A C 1
ATOM 779 O O . TYR A 1 109 ? 0.856 -6.237 -17.920 1.00 82.38 109 TYR A O 1
ATOM 787 N N . ILE A 1 110 ? -1.021 -5.406 -16.994 1.00 82.19 110 ILE A N 1
ATOM 788 C CA . ILE A 1 110 ? -1.955 -6.061 -17.919 1.00 82.19 110 ILE A CA 1
ATOM 789 C C . ILE A 1 110 ? -1.700 -5.601 -19.358 1.00 82.19 110 ILE A C 1
ATOM 791 O O . ILE A 1 110 ? -1.640 -6.431 -20.265 1.00 82.19 110 ILE A O 1
ATOM 795 N N . VAL A 1 111 ? -1.508 -4.296 -19.571 1.00 82.44 111 VAL A N 1
ATOM 796 C CA . VAL A 1 111 ? -1.219 -3.732 -20.898 1.00 82.44 111 VAL A CA 1
ATOM 797 C C . VAL A 1 111 ? 0.070 -4.325 -21.471 1.00 82.44 111 VAL A C 1
ATOM 799 O O . VAL A 1 111 ? 0.055 -4.851 -22.579 1.00 82.44 111 VAL A O 1
ATOM 802 N N . VAL A 1 112 ? 1.170 -4.320 -20.710 1.00 77.56 112 VAL A N 1
ATOM 803 C CA . VAL A 1 112 ? 2.457 -4.882 -21.162 1.00 77.56 112 VAL A CA 1
ATOM 804 C C . VAL A 1 112 ? 2.360 -6.387 -21.418 1.00 77.56 112 VAL A C 1
ATOM 806 O O . VAL A 1 112 ? 2.896 -6.871 -22.414 1.00 77.56 112 VAL A O 1
ATOM 809 N N . ALA A 1 113 ? 1.669 -7.129 -20.551 1.00 75.56 113 ALA A N 1
ATOM 810 C CA . ALA A 1 113 ? 1.461 -8.563 -20.728 1.00 75.56 113 ALA A CA 1
ATOM 811 C C . ALA A 1 113 ? 0.651 -8.877 -21.998 1.00 75.56 113 ALA A C 1
ATOM 813 O O . ALA A 1 113 ? 0.932 -9.868 -22.664 1.00 75.56 113 ALA A O 1
ATOM 814 N N . SER A 1 114 ? -0.299 -8.013 -22.369 1.00 74.06 114 SER A N 1
ATOM 815 C CA . SER A 1 114 ? -1.158 -8.201 -23.547 1.00 74.06 114 SER A CA 1
ATOM 816 C C . SER A 1 114 ? -0.414 -8.044 -24.879 1.00 74.06 114 SER A C 1
ATOM 818 O O . SER A 1 114 ? -0.824 -8.636 -25.867 1.00 74.06 114 SER A O 1
ATOM 820 N N . PHE A 1 115 ? 0.686 -7.284 -24.917 1.00 70.88 115 PHE A N 1
ATOM 821 C CA . PHE A 1 115 ? 1.517 -7.112 -26.120 1.00 70.88 115 PHE A CA 1
ATOM 822 C C . PHE A 1 115 ? 2.578 -8.205 -26.313 1.00 70.88 115 PHE A C 1
ATOM 824 O O . PHE A 1 115 ? 3.294 -8.187 -27.312 1.00 70.88 115 PHE A O 1
ATOM 831 N N . ARG A 1 116 ? 2.733 -9.129 -25.356 1.00 58.81 116 ARG A N 1
ATOM 832 C CA . ARG A 1 116 ? 3.716 -10.225 -25.429 1.00 58.81 116 ARG A CA 1
ATOM 833 C C . ARG A 1 116 ? 3.138 -11.544 -25.962 1.00 58.81 116 ARG A C 1
ATOM 835 O O . ARG A 1 116 ? 3.788 -12.576 -25.799 1.00 58.81 116 ARG A O 1
ATOM 842 N N . PHE A 1 117 ? 1.969 -11.501 -26.598 1.00 46.31 117 PHE A N 1
ATOM 843 C CA . PHE A 1 117 ? 1.322 -12.635 -27.262 1.00 46.31 117 PHE A CA 1
ATOM 844 C C . PHE A 1 117 ? 1.218 -12.411 -28.768 1.00 46.31 117 PHE A C 1
ATOM 846 O O . PHE A 1 117 ? 0.928 -11.261 -29.167 1.00 46.31 117 PHE A O 1
#